Protein AF-A0A8I0HCC7-F1 (afdb_monomer_lite)

Structure (mmCIF, N/CA/C/O backbone):
data_AF-A0A8I0HCC7-F1
#
_entry.id   AF-A0A8I0HCC7-F1
#
loop_
_atom_site.group_PDB
_atom_site.id
_atom_site.type_symbol
_atom_site.label_atom_id
_atom_site.label_alt_id
_atom_site.label_comp_id
_atom_site.label_asym_id
_atom_site.label_entity_id
_atom_site.label_seq_id
_atom_site.pdbx_PDB_ins_code
_atom_site.Cartn_x
_atom_site.Cartn_y
_atom_site.Cartn_z
_atom_site.occupancy
_atom_site.B_iso_or_equiv
_atom_site.auth_seq_id
_atom_site.auth_comp_id
_atom_site.auth_asym_id
_atom_site.auth_atom_id
_atom_site.pdbx_PDB_model_num
ATOM 1 N N . GLY A 1 1 ? -11.508 -2.690 -8.591 1.00 71.75 1 GLY A N 1
ATOM 2 C CA . GLY A 1 1 ? -11.198 -3.953 -7.876 1.00 71.75 1 GLY A CA 1
ATOM 3 C C . GLY A 1 1 ? -12.185 -5.041 -8.275 1.00 71.75 1 GLY A C 1
ATOM 4 O O . GLY A 1 1 ? -13.297 -4.690 -8.650 1.00 71.75 1 GLY A O 1
ATOM 5 N N . SER A 1 2 ? -11.802 -6.324 -8.227 1.00 89.81 2 SER A N 1
ATOM 6 C CA . SER A 1 2 ? -12.692 -7.444 -8.602 1.00 89.81 2 SER A CA 1
ATOM 7 C C . SER A 1 2 ? -13.765 -7.676 -7.540 1.00 89.81 2 SER A C 1
ATOM 9 O O . SER A 1 2 ? -13.464 -7.827 -6.358 1.00 89.81 2 SER A O 1
ATOM 11 N N . GLU A 1 3 ? -15.021 -7.705 -7.973 1.00 93.88 3 GLU A N 1
ATOM 12 C CA . GLU A 1 3 ? -16.164 -7.975 -7.104 1.00 93.88 3 GLU A CA 1
ATOM 13 C C . GLU A 1 3 ? -16.191 -9.435 -6.643 1.00 93.88 3 GLU A C 1
ATOM 15 O O . GLU A 1 3 ? -16.503 -9.730 -5.491 1.00 93.88 3 GLU A O 1
ATOM 20 N N . GLU A 1 4 ? -15.807 -10.340 -7.534 1.00 96.38 4 GLU A N 1
ATOM 21 C CA . GLU A 1 4 ? -15.734 -11.779 -7.316 1.00 96.38 4 GLU A CA 1
ATOM 22 C C . GLU A 1 4 ? -14.729 -12.103 -6.210 1.00 96.38 4 GLU A C 1
ATOM 24 O O . GLU A 1 4 ? -15.050 -12.854 -5.289 1.00 96.38 4 GLU A O 1
ATOM 29 N N . LEU A 1 5 ? -13.547 -11.474 -6.236 1.00 95.44 5 LEU A N 1
ATOM 30 C CA . LEU A 1 5 ? -12.555 -11.638 -5.172 1.00 95.44 5 LEU A CA 1
ATOM 31 C C . LEU A 1 5 ? -13.067 -11.119 -3.823 1.00 95.44 5 LEU A C 1
ATOM 33 O O . LEU A 1 5 ? -12.862 -11.783 -2.809 1.00 95.44 5 LEU A O 1
ATOM 37 N N . CYS A 1 6 ? -13.771 -9.982 -3.791 1.00 96.44 6 CYS A N 1
ATOM 38 C CA . CYS A 1 6 ? -14.377 -9.479 -2.554 1.00 96.44 6 CYS A CA 1
ATOM 39 C C . CYS A 1 6 ? -15.423 -10.455 -1.990 1.00 96.44 6 CYS A C 1
ATOM 41 O O . CYS A 1 6 ? -15.458 -10.668 -0.777 1.00 96.44 6 CYS A O 1
ATOM 43 N N . LYS A 1 7 ? -16.242 -11.079 -2.850 1.00 96.56 7 LYS A N 1
ATOM 44 C CA . LYS A 1 7 ? -17.229 -12.096 -2.444 1.00 96.56 7 LYS A CA 1
ATOM 45 C C . LYS A 1 7 ? -16.548 -13.326 -1.840 1.00 96.56 7 LYS A C 1
ATOM 47 O O . LYS A 1 7 ? -16.922 -13.742 -0.746 1.00 96.56 7 LYS A O 1
ATOM 52 N N . ILE A 1 8 ? -15.521 -13.859 -2.507 1.00 97.44 8 ILE A N 1
ATOM 53 C CA . ILE A 1 8 ? -14.752 -15.017 -2.021 1.00 97.44 8 ILE A CA 1
ATOM 54 C C . ILE A 1 8 ? -14.076 -14.694 -0.682 1.00 97.44 8 ILE A C 1
ATOM 56 O O . ILE A 1 8 ? -14.194 -15.464 0.268 1.00 97.44 8 ILE A O 1
ATOM 60 N N . ALA A 1 9 ? -13.412 -13.539 -0.575 1.00 96.75 9 ALA A N 1
ATOM 61 C CA . ALA A 1 9 ? -12.729 -13.132 0.650 1.00 96.75 9 ALA A CA 1
ATOM 62 C C . ALA A 1 9 ? -13.705 -12.914 1.816 1.00 96.75 9 ALA A C 1
ATOM 64 O O . ALA A 1 9 ? -13.415 -13.342 2.932 1.00 96.75 9 ALA A O 1
ATOM 65 N N . SER A 1 10 ? -14.873 -12.311 1.566 1.00 97.25 10 SER A N 1
ATOM 66 C CA . SER A 1 10 ? -15.910 -12.139 2.598 1.00 97.25 10 SER A CA 1
ATOM 67 C C . SER A 1 10 ? -16.414 -13.486 3.109 1.00 97.25 10 SER A C 1
ATOM 69 O O . SER A 1 10 ? -16.501 -13.690 4.315 1.00 97.25 10 SER A O 1
ATOM 71 N N . ALA A 1 11 ? -16.692 -14.429 2.200 1.00 97.62 11 ALA A N 1
ATOM 72 C CA . ALA A 1 11 ? -17.135 -15.772 2.567 1.00 97.62 11 ALA A CA 1
ATOM 73 C C . ALA A 1 11 ? -16.068 -16.543 3.361 1.00 97.62 11 ALA A C 1
ATOM 75 O O . ALA A 1 11 ? -16.402 -17.241 4.312 1.00 97.62 11 ALA A O 1
ATOM 76 N N . TYR A 1 12 ? -14.791 -16.399 2.994 1.00 98.00 12 TYR A N 1
ATOM 77 C CA . TYR A 1 12 ? -13.682 -17.080 3.665 1.00 98.00 12 TYR A CA 1
ATOM 78 C C . TYR A 1 12 ? -13.378 -16.510 5.058 1.00 98.00 12 TYR A C 1
ATOM 80 O O . TYR A 1 12 ? -13.117 -17.258 5.994 1.00 98.00 12 TYR A O 1
ATOM 88 N N . THR A 1 13 ? -13.383 -15.184 5.195 1.00 97.06 13 THR A N 1
ATOM 89 C CA . THR A 1 13 ? -12.962 -14.501 6.431 1.00 97.06 13 THR A CA 1
ATOM 90 C C . THR A 1 13 ? -14.101 -14.266 7.419 1.00 97.06 13 THR A C 1
ATOM 92 O O . THR A 1 13 ? -13.843 -14.036 8.597 1.00 97.06 13 THR A O 1
ATOM 95 N N . GLY A 1 14 ? -15.354 -14.289 6.954 1.00 97.44 14 GLY A N 1
ATOM 96 C CA . GLY A 1 14 ? -16.530 -13.981 7.768 1.00 97.44 14 GLY A CA 1
ATOM 97 C C . GLY A 1 14 ? -16.682 -12.499 8.131 1.00 97.44 14 GLY A C 1
ATOM 98 O O . GLY A 1 14 ? -17.592 -12.157 8.883 1.00 97.44 14 GLY A O 1
ATOM 99 N N . ILE A 1 15 ? -15.829 -11.613 7.604 1.00 96.94 15 ILE A N 1
ATOM 100 C CA . ILE A 1 15 ? -15.913 -10.164 7.827 1.00 96.94 15 ILE A CA 1
ATOM 101 C C . ILE A 1 15 ? -16.364 -9.428 6.556 1.00 96.94 15 ILE A C 1
ATOM 103 O O . ILE A 1 15 ? -16.133 -9.914 5.445 1.00 96.94 15 ILE A O 1
ATOM 107 N N . PRO A 1 16 ? -16.980 -8.235 6.679 1.00 95.00 16 PRO A N 1
ATOM 108 C CA . PRO A 1 16 ? -17.321 -7.424 5.515 1.00 95.00 16 PRO A CA 1
ATOM 109 C C . PRO A 1 16 ? -16.067 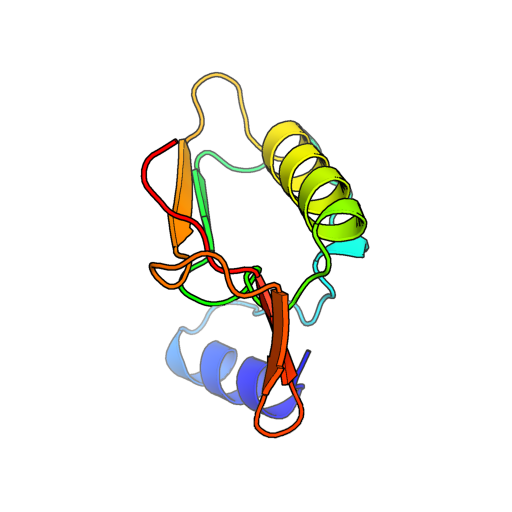-7.003 4.732 1.00 95.00 16 PRO A C 1
ATOM 111 O O . PRO A 1 16 ? -15.230 -6.263 5.248 1.00 95.00 16 PRO A O 1
ATOM 114 N N . VAL A 1 17 ? -15.952 -7.419 3.465 1.00 96.62 17 VAL A N 1
ATOM 115 C CA . VAL A 1 17 ? -14.882 -6.955 2.564 1.00 96.62 17 VAL A CA 1
ATOM 116 C C . VAL A 1 17 ? -15.423 -5.871 1.642 1.00 96.62 17 VAL A C 1
ATOM 118 O O . VAL A 1 17 ? -16.272 -6.112 0.782 1.00 96.62 17 VAL A O 1
ATOM 121 N N . ARG A 1 18 ? -14.903 -4.652 1.794 1.00 94.12 18 ARG A N 1
ATOM 122 C CA . ARG A 1 18 ? -15.291 -3.508 0.965 1.00 94.12 18 ARG A CA 1
ATOM 123 C C . ARG A 1 18 ? -14.588 -3.560 -0.392 1.00 94.12 18 ARG A C 1
ATOM 125 O O . ARG A 1 18 ? -13.362 -3.595 -0.463 1.00 94.12 18 ARG A O 1
ATOM 132 N N . ARG A 1 19 ? -15.359 -3.473 -1.480 1.00 95.44 19 ARG A N 1
ATOM 133 C CA . ARG A 1 19 ? -14.821 -3.219 -2.825 1.00 95.44 19 ARG A CA 1
ATOM 134 C C . ARG A 1 19 ? -14.557 -1.723 -2.990 1.00 95.44 19 ARG A C 1
ATOM 136 O O . ARG A 1 19 ? -15.496 -0.933 -2.956 1.00 95.44 19 ARG A O 1
ATOM 143 N N . MET A 1 20 ? -13.299 -1.340 -3.181 1.00 94.69 20 MET A N 1
ATOM 144 C CA . MET A 1 20 ? -12.877 0.060 -3.292 1.00 94.69 20 MET A CA 1
ATOM 145 C C . MET A 1 20 ? -11.617 0.172 -4.162 1.00 94.69 20 MET A C 1
ATOM 147 O O . MET A 1 20 ? -10.835 -0.781 -4.219 1.00 94.69 20 MET A O 1
ATOM 151 N N . TYR A 1 21 ? -11.421 1.299 -4.852 1.00 94.56 21 TYR A N 1
ATOM 152 C CA . TYR A 1 21 ? -10.122 1.636 -5.442 1.00 94.56 21 TYR A CA 1
ATOM 153 C C . TYR A 1 21 ? -9.199 2.261 -4.392 1.00 94.56 21 TYR A C 1
ATOM 155 O O . TYR A 1 21 ? -9.661 2.832 -3.409 1.00 94.56 21 TYR A O 1
ATOM 163 N N . PHE A 1 22 ? -7.884 2.183 -4.594 1.00 94.75 22 PHE A N 1
ATOM 164 C CA . PHE A 1 22 ? -6.927 2.790 -3.661 1.00 94.75 22 PHE A CA 1
ATOM 165 C C . PHE A 1 22 ? -7.080 4.318 -3.604 1.00 94.75 22 PHE A C 1
ATOM 167 O O . PHE A 1 22 ? -6.946 4.925 -2.545 1.00 94.75 22 PHE A O 1
ATOM 174 N N . GLN A 1 23 ? -7.418 4.922 -4.743 1.00 95.25 23 GLN A N 1
ATOM 175 C CA . GLN A 1 23 ? -7.648 6.353 -4.924 1.00 95.25 23 GLN A CA 1
ATOM 176 C C . GLN A 1 23 ? -8.838 6.868 -4.098 1.00 95.25 23 GLN A C 1
ATOM 178 O O . GLN A 1 23 ? -8.819 8.012 -3.639 1.00 95.25 23 GLN A O 1
ATOM 183 N N . ASP A 1 24 ? -9.831 6.013 -3.848 1.00 96.44 24 ASP A N 1
ATOM 184 C CA . ASP A 1 24 ? -11.046 6.359 -3.103 1.00 96.44 24 ASP A CA 1
ATOM 185 C C . ASP A 1 24 ? -10.862 6.252 -1.580 1.00 96.44 24 ASP A C 1
ATOM 187 O O . ASP A 1 24 ? -11.794 6.532 -0.827 1.00 96.44 24 ASP A O 1
ATOM 191 N N . LEU A 1 25 ? -9.679 5.841 -1.100 1.00 96.81 25 LEU A N 1
ATOM 192 C CA . LEU A 1 25 ? -9.375 5.874 0.327 1.00 96.81 25 LEU A CA 1
ATOM 193 C C . LEU A 1 25 ? -9.385 7.333 0.804 1.00 96.81 25 LEU A C 1
ATOM 195 O O . LEU A 1 25 ? -8.554 8.148 0.391 1.00 96.81 25 LEU A O 1
ATOM 199 N N . ASP A 1 26 ? -10.353 7.650 1.656 1.00 96.62 26 ASP A N 1
ATOM 200 C CA . ASP A 1 26 ? -10.554 8.978 2.232 1.00 96.62 26 ASP A CA 1
ATOM 201 C C . ASP A 1 26 ? -11.097 8.841 3.656 1.00 96.62 26 ASP A C 1
ATOM 203 O O . ASP A 1 26 ? -12.274 9.044 3.948 1.00 96.62 26 ASP A O 1
ATOM 207 N N . VAL A 1 27 ? -10.230 8.359 4.539 1.00 96.88 27 VAL A N 1
ATOM 208 C CA . VAL A 1 27 ? -10.488 8.244 5.976 1.00 96.88 27 VAL A CA 1
ATOM 209 C C . VAL A 1 27 ? -9.269 8.770 6.717 1.00 96.88 27 VAL A C 1
ATOM 211 O O . VAL A 1 27 ? -8.181 8.829 6.143 1.00 96.88 27 VAL A O 1
ATOM 214 N N . ARG A 1 28 ? -9.448 9.165 7.979 1.00 98.12 28 ARG A N 1
ATOM 215 C CA . ARG A 1 28 ? -8.375 9.723 8.807 1.00 98.12 28 ARG A CA 1
ATOM 216 C C . ARG A 1 28 ? -8.270 9.000 10.135 1.00 98.12 28 ARG A C 1
ATOM 218 O O . ARG A 1 28 ? -9.304 8.730 10.741 1.00 98.12 28 ARG A O 1
ATOM 225 N N . GLU A 1 29 ? -7.041 8.708 10.559 1.00 98.12 29 GLU A N 1
ATOM 226 C CA . GLU A 1 29 ? -6.720 8.159 11.888 1.00 98.12 29 GLU A CA 1
ATOM 227 C C . GLU A 1 29 ? -7.586 6.953 12.301 1.00 98.12 29 GLU A C 1
ATOM 229 O O . GLU A 1 29 ? -7.996 6.788 13.454 1.00 98.12 29 GLU A O 1
ATOM 234 N N . GLN A 1 30 ? -7.897 6.084 11.338 1.00 97.88 30 GLN A N 1
ATOM 235 C CA . GLN A 1 30 ? -8.836 4.985 11.539 1.00 97.88 30 GLN A CA 1
ATOM 236 C C . GLN A 1 30 ? -8.135 3.656 11.820 1.00 97.88 30 GLN A C 1
ATOM 238 O O . GLN A 1 30 ? -8.672 2.835 12.566 1.00 97.88 30 GLN A O 1
ATOM 243 N N . TYR A 1 31 ? -6.958 3.442 11.232 1.00 98.00 31 TYR A N 1
ATOM 244 C CA . TYR A 1 31 ? -6.271 2.155 11.263 1.00 98.00 31 TYR A CA 1
ATOM 245 C C . TYR A 1 31 ? -4.971 2.225 12.063 1.00 98.00 31 TYR A C 1
ATOM 247 O O . TYR A 1 31 ? -4.204 3.174 11.934 1.00 98.00 31 TYR A O 1
ATOM 255 N N . ASP A 1 32 ? -4.694 1.184 12.846 1.00 98.31 32 ASP A N 1
ATOM 256 C CA . ASP A 1 32 ? -3.403 1.006 13.528 1.00 98.31 32 ASP A CA 1
ATOM 257 C C . ASP A 1 32 ? -2.328 0.447 12.574 1.00 98.31 32 ASP A C 1
ATOM 259 O O . ASP A 1 32 ? -1.126 0.562 12.812 1.00 98.31 32 ASP A O 1
ATOM 263 N N . GLY A 1 33 ? -2.748 -0.152 11.457 1.00 97.88 33 GLY A N 1
ATOM 264 C CA . GLY A 1 33 ? -1.839 -0.645 10.436 1.00 97.88 33 GLY A CA 1
ATOM 265 C C . GLY A 1 33 ? -2.516 -0.893 9.094 1.00 97.88 33 GLY A C 1
ATOM 266 O O . GLY A 1 33 ? -3.713 -1.173 9.023 1.00 97.88 33 GLY A O 1
ATOM 267 N N . ILE A 1 34 ? -1.735 -0.803 8.019 1.00 98.12 34 ILE A N 1
ATOM 268 C CA . ILE A 1 34 ? -2.168 -1.082 6.649 1.00 98.12 34 ILE A CA 1
ATOM 269 C C . ILE A 1 34 ? -1.219 -2.100 6.018 1.00 98.12 34 ILE A C 1
ATOM 271 O O . ILE A 1 34 ? -0.001 -1.930 6.024 1.00 98.12 34 ILE A O 1
ATOM 275 N N . TRP A 1 35 ? -1.793 -3.144 5.419 1.00 97.81 35 TRP A N 1
ATOM 276 C CA . TRP A 1 35 ? -1.062 -4.193 4.714 1.00 97.81 35 TRP A CA 1
ATOM 277 C C . TRP A 1 35 ? -1.409 -4.191 3.221 1.00 97.81 35 TRP A C 1
ATOM 279 O O . TRP A 1 35 ? -2.511 -4.567 2.822 1.00 97.81 35 TRP A O 1
ATOM 289 N N . ALA A 1 36 ? -0.452 -3.796 2.382 1.00 96.50 36 ALA A N 1
ATOM 290 C CA . ALA A 1 36 ? -0.581 -3.699 0.929 1.00 96.50 36 ALA A CA 1
ATOM 291 C C . ALA A 1 36 ? 0.431 -4.619 0.218 1.00 96.50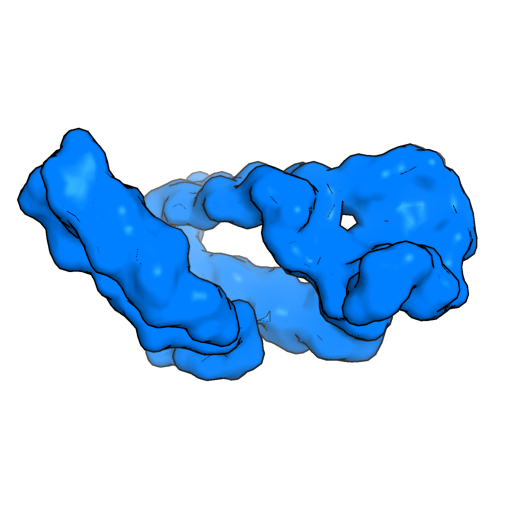 36 ALA A C 1
ATOM 293 O O . ALA A 1 36 ? 1.424 -4.178 -0.357 1.00 96.50 36 ALA A O 1
ATOM 294 N N . CYS A 1 37 ? 0.196 -5.931 0.267 1.00 95.25 37 CYS A N 1
ATOM 295 C CA . CYS A 1 37 ? 1.111 -6.909 -0.324 1.00 95.25 37 CYS A CA 1
ATOM 296 C C . CYS A 1 37 ? 0.888 -7.073 -1.830 1.00 95.25 37 CYS A C 1
ATOM 298 O O . CYS A 1 37 ? -0.180 -7.510 -2.258 1.00 95.25 37 CYS A O 1
ATOM 300 N N . SER A 1 38 ? 1.918 -6.753 -2.621 1.00 93.00 38 SER A N 1
ATOM 301 C CA . SER A 1 38 ? 1.936 -6.887 -4.079 1.00 93.00 38 SER A CA 1
ATOM 302 C C . SER A 1 38 ? 0.670 -6.337 -4.762 1.00 93.00 38 SER A C 1
ATOM 304 O O . SER A 1 38 ? 0.190 -6.908 -5.744 1.00 93.00 38 SER A O 1
ATOM 306 N N . SER A 1 39 ? 0.125 -5.235 -4.238 1.00 92.81 39 SER A N 1
ATOM 307 C CA . SER A 1 39 ? -1.138 -4.648 -4.692 1.00 92.81 39 SER A CA 1
ATOM 308 C C . SER A 1 39 ? -0.940 -3.288 -5.367 1.00 92.81 39 SER A C 1
ATOM 310 O O . SER A 1 39 ? -1.340 -3.120 -6.518 1.00 92.81 39 SER A O 1
ATOM 312 N N . ILE A 1 40 ? -0.277 -2.338 -4.698 1.00 95.50 40 ILE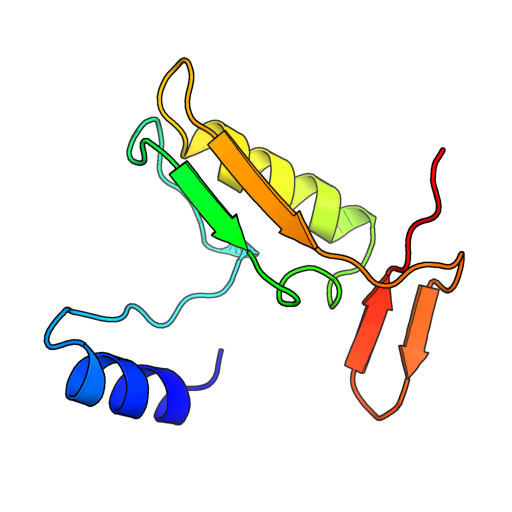 A N 1
ATOM 313 C CA . ILE A 1 40 ? -0.131 -0.952 -5.182 1.00 95.50 40 ILE A CA 1
ATOM 314 C C . ILE A 1 40 ? 1.009 -0.748 -6.192 1.00 95.50 40 ILE A C 1
ATOM 316 O O . ILE A 1 40 ? 1.090 0.312 -6.801 1.00 95.50 40 ILE A O 1
ATOM 320 N N . LEU A 1 41 ? 1.848 -1.764 -6.444 1.00 95.06 41 LEU A N 1
ATOM 321 C CA . LEU A 1 41 ? 2.893 -1.719 -7.484 1.00 95.06 41 LEU A CA 1
ATOM 322 C C . LEU A 1 41 ? 2.350 -1.584 -8.916 1.00 95.06 41 LEU A C 1
ATOM 324 O O . LEU A 1 41 ? 3.128 -1.457 -9.854 1.00 95.06 41 LEU A O 1
ATOM 328 N N . HIS A 1 42 ? 1.033 -1.674 -9.091 1.00 95.06 42 HIS A N 1
ATOM 329 C CA . HIS A 1 42 ? 0.354 -1.525 -10.374 1.00 95.06 42 HIS A CA 1
ATOM 330 C C . HIS A 1 42 ? -0.088 -0.087 -10.674 1.00 95.06 42 HIS A C 1
ATOM 332 O O . HIS A 1 42 ? -0.843 0.129 -11.617 1.00 95.06 42 HIS A O 1
ATOM 338 N N . LEU A 1 43 ? 0.348 0.874 -9.861 1.00 95.00 43 LEU A N 1
ATOM 339 C CA . LEU A 1 43 ? 0.085 2.296 -10.044 1.00 95.00 43 LEU A CA 1
ATOM 340 C C . LEU A 1 43 ? 1.300 2.984 -10.661 1.00 95.00 43 LEU A C 1
ATOM 342 O O . LEU A 1 43 ? 2.438 2.616 -10.354 1.00 95.00 43 LEU A O 1
ATOM 346 N N . GLU A 1 44 ? 1.058 4.019 -11.461 1.00 94.56 44 GLU A N 1
ATOM 347 C CA . GLU A 1 44 ? 2.107 4.951 -11.886 1.00 94.56 44 GLU A CA 1
ATOM 348 C C . GLU A 1 44 ? 2.714 5.661 -10.665 1.00 94.56 44 GLU A C 1
ATOM 350 O O . GLU A 1 44 ? 2.037 5.857 -9.651 1.00 94.56 44 GLU A O 1
ATOM 355 N N . LYS A 1 45 ? 3.978 6.100 -10.732 1.00 92.38 45 LYS A N 1
ATOM 356 C CA . LYS A 1 45 ? 4.651 6.743 -9.581 1.00 92.38 45 LYS A CA 1
ATOM 357 C C . LYS A 1 45 ? 3.914 7.974 -9.036 1.00 92.38 45 LYS A C 1
ATOM 359 O O . LYS A 1 45 ? 3.933 8.221 -7.826 1.00 92.38 45 LYS A O 1
ATOM 364 N N . THR A 1 46 ? 3.274 8.753 -9.906 1.00 92.19 46 THR A N 1
ATOM 365 C CA . THR A 1 46 ? 2.477 9.935 -9.534 1.00 92.19 46 THR A CA 1
ATOM 366 C C . THR A 1 46 ? 1.249 9.542 -8.711 1.00 92.19 46 THR A C 1
ATOM 368 O O . THR A 1 46 ? 1.021 10.100 -7.635 1.00 92.19 46 THR A O 1
ATOM 371 N N . GLU A 1 47 ? 0.503 8.535 -9.162 1.00 95.44 47 GLU A N 1
ATOM 372 C CA . GLU A 1 47 ? -0.646 7.980 -8.446 1.00 95.44 47 GLU A CA 1
ATOM 373 C C . GLU A 1 47 ? -0.231 7.280 -7.152 1.00 95.44 47 GLU A C 1
ATOM 375 O O . GLU A 1 47 ? -0.871 7.459 -6.115 1.00 95.44 47 GLU A O 1
ATOM 380 N N . LEU A 1 48 ? 0.875 6.533 -7.185 1.00 96.00 48 LEU A N 1
ATOM 381 C CA . LEU A 1 48 ? 1.420 5.832 -6.031 1.00 96.00 48 LEU A CA 1
ATOM 382 C C . LEU A 1 48 ? 1.723 6.803 -4.888 1.00 96.00 48 LEU A C 1
ATOM 384 O O . LEU A 1 48 ? 1.365 6.530 -3.745 1.00 96.00 48 LEU A O 1
ATOM 388 N N . ARG A 1 49 ? 2.315 7.968 -5.184 1.00 95.31 49 ARG A N 1
ATOM 389 C CA . ARG A 1 49 ? 2.554 9.018 -4.181 1.00 95.31 49 ARG A CA 1
ATOM 390 C C . ARG A 1 49 ? 1.251 9.504 -3.539 1.00 95.31 49 ARG A C 1
ATOM 392 O O . ARG A 1 49 ? 1.206 9.684 -2.324 1.00 95.31 49 ARG A O 1
ATOM 399 N N . SER A 1 50 ? 0.204 9.706 -4.338 1.00 97.06 50 SER A N 1
ATOM 400 C CA . SER A 1 50 ? -1.116 10.128 -3.847 1.00 97.06 50 SER A CA 1
ATOM 401 C C . SER A 1 50 ? -1.756 9.061 -2.951 1.00 97.06 50 SER A C 1
ATOM 403 O O . SER A 1 50 ? -2.231 9.361 -1.855 1.00 97.06 50 SER A O 1
ATOM 405 N N . VAL A 1 51 ? -1.695 7.795 -3.367 1.00 97.56 51 VAL A N 1
ATOM 406 C CA . VAL A 1 51 ? -2.221 6.657 -2.601 1.00 97.56 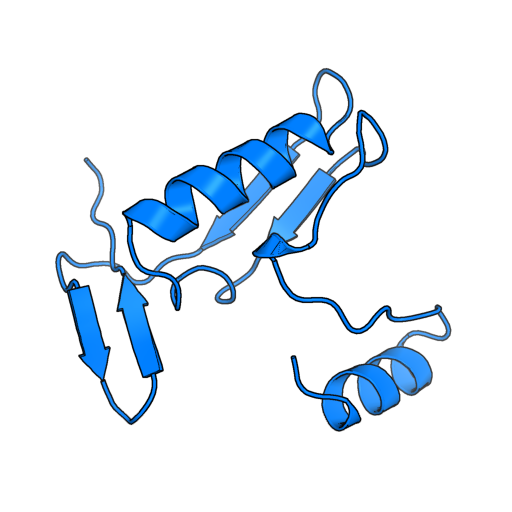51 VAL A CA 1
ATOM 407 C C . VAL A 1 51 ? -1.446 6.444 -1.302 1.00 97.56 51 VAL A C 1
ATOM 409 O O . VAL A 1 51 ? -2.067 6.271 -0.258 1.00 97.56 51 VAL A O 1
ATOM 412 N N . LEU A 1 52 ? -0.113 6.529 -1.322 1.00 96.94 52 LEU A N 1
ATOM 413 C CA . LEU A 1 52 ? 0.706 6.438 -0.109 1.00 96.94 52 LEU A CA 1
ATOM 414 C C . LEU A 1 52 ? 0.365 7.549 0.887 1.00 96.94 52 LEU A C 1
ATOM 416 O O . LEU A 1 52 ? 0.277 7.285 2.084 1.00 96.94 52 LEU A O 1
ATOM 420 N N . LYS A 1 53 ? 0.104 8.772 0.406 1.00 97.31 53 LYS A N 1
ATOM 421 C CA . LYS A 1 53 ? -0.367 9.861 1.266 1.00 97.31 53 LYS A CA 1
ATOM 422 C C . LYS A 1 53 ? -1.723 9.538 1.898 1.00 97.31 53 LYS A C 1
ATOM 424 O O . LYS A 1 53 ? -1.867 9.694 3.102 1.00 97.31 53 LYS A O 1
ATOM 429 N N . LYS A 1 54 ? -2.684 9.037 1.119 1.00 98.00 54 LYS A N 1
ATOM 430 C CA . LYS A 1 54 ? -3.998 8.612 1.633 1.00 98.00 54 LYS A CA 1
ATOM 431 C C . LYS A 1 54 ? -3.884 7.490 2.666 1.00 98.00 54 LYS A C 1
ATOM 433 O O . LYS A 1 54 ? -4.598 7.504 3.661 1.00 98.00 54 LYS A O 1
ATOM 438 N N . MET A 1 55 ? -2.980 6.533 2.452 1.00 98.00 55 MET A N 1
ATOM 439 C CA . MET A 1 55 ? -2.697 5.474 3.424 1.00 98.00 55 MET A CA 1
ATOM 440 C C . MET A 1 55 ? -2.108 6.047 4.718 1.00 98.00 55 MET A C 1
ATOM 442 O O . MET A 1 55 ? -2.533 5.644 5.794 1.00 98.00 55 MET A O 1
ATOM 446 N N . ALA A 1 56 ? -1.176 6.999 4.620 1.00 97.69 56 ALA A N 1
ATOM 447 C CA . ALA A 1 56 ? -0.609 7.674 5.785 1.00 97.69 56 ALA A CA 1
ATOM 448 C C . ALA A 1 56 ? -1.665 8.491 6.548 1.00 97.69 56 ALA A C 1
ATOM 450 O O . ALA A 1 56 ? -1.743 8.377 7.764 1.00 97.69 56 ALA A O 1
ATOM 451 N N . ASP A 1 57 ? -2.516 9.245 5.846 1.00 98.19 57 ASP A N 1
ATOM 452 C CA . ASP A 1 57 ? -3.597 10.025 6.464 1.00 98.19 57 ASP A CA 1
ATOM 453 C C . ASP A 1 57 ? -4.620 9.100 7.173 1.00 98.19 57 ASP A C 1
ATOM 455 O O . ASP A 1 57 ? -5.178 9.460 8.209 1.00 98.19 57 ASP A O 1
ATOM 459 N N . ALA A 1 58 ? -4.843 7.888 6.650 1.00 98.31 58 ALA A N 1
ATOM 460 C CA . ALA A 1 58 ? -5.748 6.888 7.221 1.00 98.31 58 ALA A CA 1
ATOM 461 C C . ALA A 1 58 ? -5.208 6.183 8.479 1.00 98.31 58 ALA A C 1
ATOM 463 O O . ALA A 1 58 ? -5.995 5.567 9.210 1.00 98.31 58 ALA A O 1
ATOM 464 N N . LEU A 1 59 ? -3.898 6.250 8.732 1.00 98.44 59 LEU A N 1
ATOM 465 C CA . LEU A 1 59 ? -3.284 5.681 9.927 1.00 98.44 59 LEU A CA 1
ATOM 466 C C . LEU A 1 59 ? -3.460 6.589 11.139 1.00 98.44 59 LEU A C 1
ATOM 468 O O . LEU A 1 59 ? -3.438 7.813 11.041 1.00 98.44 59 LEU A O 1
ATOM 472 N N . ARG A 1 60 ? -3.598 5.967 12.308 1.00 98.44 60 ARG A N 1
ATOM 473 C CA . ARG A 1 60 ? -3.422 6.639 13.598 1.00 98.44 60 ARG A CA 1
ATOM 474 C C . ARG A 1 60 ? -1.956 7.037 13.809 1.00 98.44 60 ARG A C 1
ATOM 476 O O . ARG A 1 60 ? -1.077 6.460 13.159 1.00 98.44 60 ARG A O 1
ATOM 483 N N . PRO A 1 61 ? -1.674 7.964 14.746 1.00 97.00 61 PRO A N 1
ATOM 484 C CA . PRO A 1 61 ? -0.315 8.169 15.237 1.00 97.00 61 PRO A CA 1
ATOM 485 C C . PRO A 1 61 ? 0.347 6.828 15.588 1.00 97.00 61 PRO A C 1
ATOM 487 O O . PRO A 1 61 ? -0.304 5.947 16.145 1.00 97.00 61 PRO A O 1
ATOM 490 N N . ASP A 1 62 ? 1.615 6.670 15.207 1.00 95.88 62 ASP A N 1
ATOM 491 C CA . ASP A 1 62 ? 2.423 5.452 15.399 1.00 95.88 62 ASP A CA 1
ATOM 492 C C . ASP A 1 62 ? 1.944 4.189 14.649 1.00 95.88 62 ASP A C 1
ATOM 494 O O . ASP A 1 62 ? 2.434 3.084 14.898 1.00 95.88 62 ASP A O 1
ATOM 498 N N . GLY A 1 63 ? 1.013 4.335 13.700 1.00 97.56 63 GLY A N 1
ATOM 499 C CA . GLY A 1 63 ? 0.561 3.241 12.845 1.00 97.56 63 GLY A CA 1
ATOM 500 C C . GLY A 1 63 ? 1.611 2.771 11.829 1.00 97.56 63 GLY A C 1
ATOM 501 O O . GLY A 1 63 ? 2.502 3.519 11.423 1.00 97.56 63 GLY A O 1
ATOM 502 N N . TRP A 1 64 ? 1.480 1.524 11.364 1.00 97.69 64 TRP A N 1
ATOM 503 C CA . TRP A 1 64 ? 2.465 0.886 10.476 1.00 97.69 64 TRP A CA 1
ATOM 504 C C . TRP A 1 64 ? 1.919 0.620 9.071 1.00 97.69 64 TRP A C 1
ATOM 506 O O . TRP A 1 64 ? 0.820 0.093 8.908 1.00 97.69 64 TRP A O 1
ATOM 516 N N . ILE A 1 65 ? 2.718 0.904 8.038 1.00 97.50 65 ILE A N 1
ATOM 517 C CA . ILE A 1 65 ? 2.432 0.480 6.659 1.00 97.50 65 ILE A CA 1
ATOM 518 C C . ILE A 1 65 ? 3.414 -0.610 6.254 1.00 97.50 65 ILE A C 1
ATOM 520 O O . ILE A 1 65 ? 4.626 -0.404 6.269 1.00 97.50 65 ILE A O 1
ATOM 524 N N . TYR A 1 66 ? 2.880 -1.739 5.799 1.00 97.50 66 TYR A N 1
ATOM 525 C CA . TYR A 1 66 ? 3.621 -2.706 5.002 1.00 97.50 66 TYR A CA 1
ATOM 526 C C . TYR A 1 66 ? 3.187 -2.603 3.540 1.00 97.50 66 TYR A C 1
ATOM 528 O O . TYR A 1 66 ? 2.002 -2.716 3.225 1.00 97.50 66 TYR A O 1
ATOM 536 N N . THR A 1 67 ? 4.150 -2.441 2.637 1.00 96.25 67 THR A N 1
ATOM 537 C CA . THR A 1 67 ? 3.940 -2.548 1.191 1.00 96.25 67 THR A CA 1
ATOM 538 C C . THR A 1 67 ? 5.089 -3.316 0.552 1.00 96.25 67 THR A C 1
ATOM 540 O O . THR A 1 67 ? 6.208 -3.302 1.064 1.00 96.25 67 THR A O 1
ATOM 543 N N . SER A 1 68 ? 4.824 -3.991 -0.564 1.00 94.88 68 SER A N 1
ATOM 544 C CA . SER A 1 68 ? 5.848 -4.715 -1.314 1.00 94.88 68 SER A CA 1
ATOM 545 C C . SER A 1 68 ? 5.804 -4.400 -2.805 1.00 94.88 68 SER A C 1
ATOM 547 O O . SER A 1 68 ? 4.743 -4.345 -3.431 1.00 94.88 68 SER A O 1
ATOM 549 N N . PHE A 1 69 ? 6.996 -4.221 -3.368 1.00 95.25 69 PHE A N 1
ATOM 550 C CA . PHE A 1 69 ? 7.233 -3.941 -4.780 1.00 95.25 69 PHE A CA 1
ATOM 551 C C . PHE A 1 69 ? 8.168 -4.996 -5.365 1.00 95.25 69 PHE A C 1
ATOM 553 O O . PHE A 1 69 ? 8.827 -5.745 -4.638 1.00 95.25 69 PHE A O 1
ATOM 560 N N . LYS A 1 70 ? 8.211 -5.088 -6.694 1.00 94.81 70 LYS A N 1
ATOM 561 C CA . LYS A 1 70 ? 9.225 -5.903 -7.363 1.00 94.81 70 LYS A CA 1
ATOM 562 C C . LYS A 1 70 ? 10.566 -5.182 -7.305 1.00 94.81 70 LYS A C 1
ATOM 564 O O . LYS A 1 70 ? 10.613 -3.958 -7.369 1.00 94.81 70 LYS A O 1
ATOM 569 N N . TYR A 1 71 ? 11.632 -5.967 -7.193 1.00 95.12 71 TYR A N 1
ATOM 570 C CA . TYR A 1 71 ? 12.986 -5.443 -7.244 1.00 95.12 71 TYR A CA 1
ATOM 571 C C . TYR A 1 71 ? 13.376 -5.118 -8.685 1.00 95.12 71 TYR A C 1
ATOM 573 O O . TYR A 1 71 ? 13.317 -6.002 -9.544 1.00 95.12 71 TYR A O 1
ATOM 581 N N . GLY A 1 72 ? 13.794 -3.881 -8.934 1.00 95.38 72 GLY A N 1
ATOM 582 C CA . GLY A 1 72 ? 14.236 -3.424 -10.248 1.00 95.38 72 GLY A CA 1
ATOM 583 C C . GLY A 1 72 ? 13.938 -1.948 -10.480 1.00 95.38 72 GLY A C 1
ATOM 584 O O . GLY A 1 72 ? 13.456 -1.255 -9.594 1.00 95.38 72 GLY A O 1
ATOM 585 N N . GLU A 1 73 ? 14.222 -1.475 -11.688 1.00 95.06 73 GLU A N 1
ATOM 586 C CA . GLU A 1 73 ? 14.025 -0.070 -12.085 1.00 95.06 73 GLU A CA 1
ATOM 587 C C . GLU A 1 73 ? 12.947 0.079 -13.170 1.00 95.06 73 GLU A C 1
ATOM 589 O O . GLU A 1 73 ? 12.785 1.139 -13.771 1.00 95.06 73 GLU A O 1
ATOM 594 N N . TYR A 1 74 ? 12.221 -1.004 -13.455 1.00 95.06 74 TYR A N 1
ATOM 595 C CA . TYR A 1 74 ? 11.215 -1.034 -14.505 1.00 95.06 74 TYR A CA 1
ATOM 596 C C . TYR A 1 74 ? 9.970 -0.228 -14.124 1.00 95.06 74 TYR A C 1
ATOM 598 O O . TYR A 1 74 ? 9.427 -0.363 -13.028 1.00 95.06 74 TYR A O 1
ATOM 606 N N . GLU A 1 75 ? 9.481 0.553 -15.081 1.00 95.62 75 GLU A N 1
ATOM 607 C CA . GLU A 1 75 ? 8.223 1.281 -14.991 1.00 95.62 75 GLU A CA 1
ATOM 608 C C . GLU A 1 75 ? 7.487 1.156 -16.331 1.00 95.62 75 GLU A C 1
ATOM 610 O O . GLU A 1 75 ? 8.019 1.538 -17.376 1.00 95.62 75 GLU A O 1
ATOM 615 N N . GLY A 1 76 ? 6.291 0.562 -16.328 1.00 96.06 76 GLY A N 1
ATOM 616 C CA . GLY A 1 76 ? 5.491 0.410 -17.546 1.00 96.06 76 GLY A CA 1
ATOM 617 C C . GLY A 1 76 ? 4.590 -0.823 -17.604 1.00 96.06 76 GLY A C 1
ATOM 618 O O . GLY A 1 76 ? 4.382 -1.537 -16.623 1.00 96.06 76 GLY A O 1
ATOM 619 N N . MET A 1 77 ? 4.025 -1.074 -18.789 1.00 96.81 77 MET A N 1
ATOM 620 C CA . MET A 1 77 ? 3.080 -2.168 -19.033 1.00 96.81 77 MET A CA 1
ATOM 621 C C . MET A 1 77 ? 3.777 -3.508 -19.298 1.00 96.81 77 MET A C 1
ATOM 623 O O . MET A 1 77 ? 4.486 -3.674 -20.289 1.00 96.81 77 MET A O 1
ATOM 627 N N . ARG A 1 78 ? 3.466 -4.516 -18.478 1.00 95.06 78 ARG A N 1
ATOM 628 C CA . ARG A 1 78 ? 3.905 -5.909 -18.639 1.00 95.06 78 ARG A CA 1
ATOM 629 C C . ARG A 1 78 ? 2.721 -6.853 -18.447 1.00 95.06 78 ARG A C 1
ATOM 631 O O . ARG A 1 78 ? 2.061 -6.831 -17.413 1.00 95.06 78 ARG A O 1
ATOM 638 N N . ASN A 1 79 ? 2.455 -7.714 -19.430 1.00 92.94 79 ASN A N 1
ATOM 639 C CA . ASN A 1 79 ? 1.376 -8.714 -19.379 1.00 92.94 79 ASN A CA 1
ATOM 640 C C . ASN A 1 79 ? 0.003 -8.113 -19.004 1.00 92.94 79 ASN A C 1
ATOM 642 O O . ASN A 1 79 ? -0.705 -8.641 -18.146 1.00 92.94 79 ASN A O 1
ATOM 646 N N . GLY A 1 80 ? -0.340 -6.969 -19.606 1.00 93.81 80 GLY A N 1
ATOM 647 C CA . GLY A 1 80 ? -1.634 -6.305 -19.414 1.00 93.81 80 GLY A CA 1
ATOM 648 C C . GLY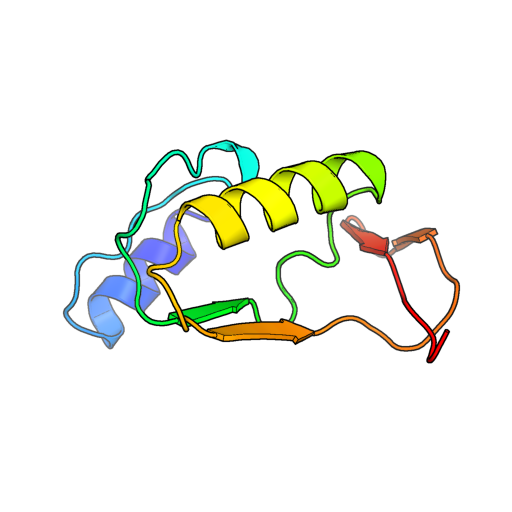 A 1 80 ? -1.795 -5.534 -18.099 1.00 93.81 80 GLY A C 1
ATOM 649 O O . GLY A 1 80 ? -2.898 -5.090 -17.801 1.00 93.81 80 GLY A O 1
ATOM 650 N N . ARG A 1 81 ? -0.728 -5.356 -17.311 1.00 93.38 81 ARG A N 1
ATOM 651 C CA . ARG A 1 81 ? -0.743 -4.543 -16.086 1.00 93.38 81 ARG A CA 1
ATOM 652 C C . ARG A 1 81 ? 0.440 -3.594 -16.049 1.00 93.38 81 ARG A C 1
ATOM 654 O O . ARG A 1 81 ? 1.516 -3.941 -16.531 1.00 93.38 81 ARG A O 1
ATOM 661 N N . TYR A 1 82 ? 0.242 -2.436 -15.435 1.00 95.00 82 TYR A N 1
ATOM 662 C CA . TYR A 1 82 ? 1.338 -1.531 -15.129 1.00 95.00 82 TYR A CA 1
ATOM 663 C C . TYR A 1 82 ? 2.176 -2.107 -13.986 1.00 95.00 82 TYR A C 1
ATOM 665 O O . TYR A 1 82 ? 1.650 -2.823 -13.132 1.00 95.00 82 TYR A O 1
ATOM 673 N N . PHE A 1 83 ? 3.470 -1.836 -13.974 1.00 96.31 83 PHE A N 1
ATOM 674 C CA . PHE A 1 83 ? 4.371 -2.180 -12.885 1.00 96.31 83 PHE A CA 1
ATOM 675 C C . PHE A 1 83 ? 5.282 -1.000 -12.596 1.00 96.31 83 PHE A C 1
ATOM 677 O O . PHE A 1 83 ? 5.816 -0.402 -13.525 1.00 96.31 83 PHE A O 1
ATOM 684 N N . THR A 1 84 ? 5.469 -0.738 -11.309 1.00 95.62 84 THR A N 1
ATOM 685 C CA . THR A 1 84 ? 6.462 0.181 -10.765 1.00 95.62 84 THR A CA 1
ATOM 686 C C . THR A 1 84 ? 7.371 -0.620 -9.842 1.00 95.62 84 THR A C 1
ATOM 688 O O . THR A 1 84 ? 6.971 -1.008 -8.738 1.00 95.62 84 THR A O 1
ATOM 691 N N . ASP A 1 85 ? 8.575 -0.902 -10.323 1.00 95.62 85 ASP A N 1
ATOM 692 C CA . ASP A 1 85 ? 9.600 -1.638 -9.593 1.00 95.62 85 ASP A CA 1
ATOM 693 C C . ASP A 1 85 ? 10.497 -0.642 -8.829 1.00 95.62 85 ASP A C 1
ATOM 695 O O . ASP A 1 85 ? 10.661 0.514 -9.234 1.00 95.62 85 ASP A O 1
ATOM 699 N N . PHE A 1 86 ? 11.046 -1.083 -7.696 1.00 93.19 86 PHE A N 1
ATOM 700 C CA . PHE A 1 86 ? 11.962 -0.286 -6.880 1.00 93.19 86 PHE A CA 1
ATOM 701 C C . PHE A 1 86 ? 13.230 -1.070 -6.556 1.00 93.19 86 PHE A C 1
ATOM 703 O O . PHE A 1 86 ? 13.197 -2.274 -6.298 1.00 93.19 86 PHE A O 1
ATOM 710 N N . THR A 1 87 ? 14.353 -0.369 -6.523 1.00 93.06 87 THR A N 1
ATOM 711 C CA . THR A 1 87 ? 15.609 -0.849 -5.948 1.00 93.06 87 THR A CA 1
ATOM 712 C C . THR A 1 87 ? 15.800 -0.258 -4.550 1.00 93.06 87 THR A C 1
ATOM 714 O O . THR A 1 87 ? 14.991 0.542 -4.076 1.00 93.06 87 THR A O 1
ATOM 717 N N . TRP A 1 88 ? 16.858 -0.681 -3.859 1.00 80.62 88 TRP A N 1
ATOM 718 C CA . TRP A 1 88 ? 17.290 -0.071 -2.603 1.00 80.62 88 TRP A CA 1
ATOM 719 C C . TRP A 1 88 ? 17.909 1.300 -2.916 1.00 80.62 88 TRP A C 1
ATOM 721 O O . TRP A 1 88 ? 19.119 1.395 -3.096 1.00 80.62 88 TRP A O 1
ATOM 731 N N . SER A 1 89 ? 17.100 2.341 -3.104 1.00 55.59 89 SER A N 1
ATOM 732 C CA . SER A 1 89 ? 17.620 3.715 -3.154 1.00 55.59 89 SER A CA 1
ATOM 733 C C . SER A 1 89 ? 17.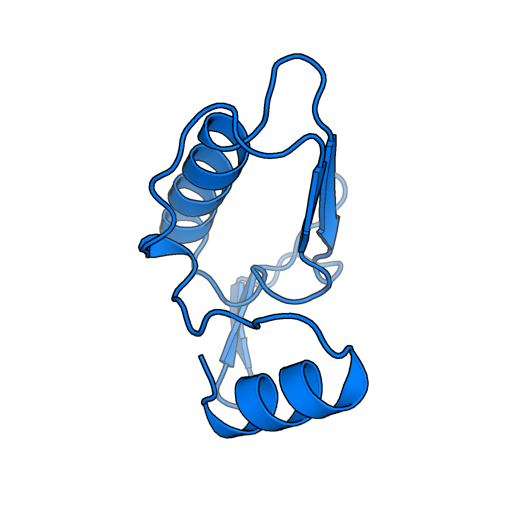961 4.201 -1.755 1.00 55.59 89 SER A C 1
ATOM 735 O O . SER A 1 89 ? 17.041 4.104 -0.907 1.00 55.59 89 SER A O 1
#

InterPro domains:
  IPR029063 S-adenosyl-L-methionine-dependent methyltransferase superfamily [G3DSA:3.40.50.150] (1-89)
  IPR029063 S-adenosyl-L-methionine-dependent methyltransferase superfamily [SSF53335] (2-74)

Organism: NCBI:txid611301

Sequence (89 aa):
GSEELCKIASAYTGIPVRRMYFQDLDVREQYDGIWACSSILHLEKTELRSVLKKMADALRPDGWIYTSFKYGEYEGMRNGRYFTDFTWS

Radius of gyration: 14.33 Å; chains: 1; bounding box: 35×27×35 Å

pLDDT: mean 95.1, std 5.45, range [55.59, 98.44]

Foldseek 3Di:
DDPVVQVVCCVVVVDRRDDDDLLPLDAAQADLEEEAEPHLQQDAPVVSVNSVVSRVRRHHVNHYYDYDFAADCDFQDDPRTTGGHDHPD

Secondary structure (DSSP, 8-state):
--HHHHHHHHHHHSS------GGG----S-EEEEEETTSGGGS-HHHHHHHHHHHHHHEEEEEEEEE---BSS-EEEETTEEEE-B---